Protein AF-A0A9P5QCI8-F1 (afdb_monomer)

Sequence (151 aa):
DAAFRTTVLEPIGRYYTFFPEIGEAIRRRNKTLLDYDNARAKVRKLVERPSEDSTRLPRAEHDANICRDMYENMNAQLATELPKIIEARVSYLDPSFEAIVKSQLSYAQDALNTFEGLRQHFPSEPQEHEIGRETEGILQQMRDLTICGLA

Mean predicted aligned error: 9.86 Å

Nearest PDB structures (foldseek):
  4bne-assembly1_B  TM=6.368E-01  e=2.134E-02  Gallus gallus
  3i2w-assembly1_B  TM=6.341E-01  e=1.443E-01  Drosophila melanogaster
  3g67-assembly1_B  TM=6.265E-01  e=2.935E+00  Thermotoga maritima
  3zx6-assembly1_A  TM=5.302E-01  e=5.883E+00  Archaeoglobus fulgidus DSM 4304
  3ja6-assembly1_I  TM=5.000E-01  e=7.859E+00  Escherichia coli

Structure (mmCIF, N/CA/C/O backbone):
data_AF-A0A9P5QCI8-F1
#
_entry.id   AF-A0A9P5QCI8-F1
#
loop_
_atom_site.group_PDB
_atom_site.id
_atom_site.type_symbol
_atom_site.label_atom_id
_atom_site.label_alt_id
_atom_site.label_comp_id
_atom_site.label_asym_id
_atom_site.label_entity_id
_atom_site.label_seq_id
_atom_site.pdbx_PDB_ins_code
_atom_site.Cartn_x
_atom_site.Cartn_y
_atom_site.Cartn_z
_atom_site.occupancy
_atom_site.B_iso_or_equiv
_atom_site.auth_seq_id
_atom_site.auth_comp_id
_atom_site.auth_asym_id
_atom_site.auth_atom_id
_atom_site.pdbx_PDB_model_num
ATOM 1 N N . ASP A 1 1 ? 15.114 12.364 -19.171 1.00 80.25 1 ASP A N 1
ATOM 2 C CA . ASP A 1 1 ? 14.153 11.792 -20.125 1.00 80.25 1 ASP A CA 1
ATOM 3 C C . ASP A 1 1 ? 12.726 12.015 -19.617 1.00 80.25 1 ASP A C 1
ATOM 5 O O . ASP A 1 1 ? 12.417 11.646 -18.487 1.00 80.25 1 ASP A O 1
ATOM 9 N N . ALA A 1 2 ? 11.889 12.693 -20.406 1.00 90.69 2 ALA A N 1
ATOM 10 C CA . ALA A 1 2 ? 10.500 12.988 -20.054 1.00 90.69 2 ALA A CA 1
ATOM 11 C C . ALA A 1 2 ? 9.591 11.749 -20.147 1.00 90.69 2 ALA A C 1
ATOM 13 O O . ALA A 1 2 ? 8.641 11.640 -19.367 1.00 90.69 2 ALA A O 1
ATOM 14 N N . ALA A 1 3 ? 9.901 10.808 -21.047 1.00 90.38 3 ALA A N 1
ATOM 15 C CA . ALA A 1 3 ? 9.135 9.579 -21.214 1.00 90.38 3 ALA A CA 1
ATOM 16 C C . ALA A 1 3 ? 9.282 8.690 -19.976 1.00 90.38 3 ALA A C 1
ATOM 18 O O . ALA A 1 3 ? 8.275 8.318 -19.375 1.00 90.38 3 ALA A O 1
ATOM 19 N N . PHE A 1 4 ? 10.515 8.458 -19.514 1.00 92.62 4 PHE A N 1
ATOM 20 C CA . PHE A 1 4 ? 10.778 7.722 -18.275 1.00 92.62 4 PHE A CA 1
ATOM 21 C C . PHE A 1 4 ? 10.096 8.350 -17.049 1.00 92.62 4 PHE A C 1
ATOM 23 O O . PHE A 1 4 ? 9.474 7.654 -16.249 1.00 92.62 4 PHE A O 1
ATOM 30 N N . ARG A 1 5 ? 10.140 9.683 -16.902 1.00 95.69 5 ARG A N 1
ATOM 31 C CA . ARG A 1 5 ? 9.465 10.354 -15.778 1.00 95.69 5 ARG A CA 1
ATOM 32 C C . ARG A 1 5 ? 7.955 10.092 -15.781 1.00 95.69 5 ARG A C 1
ATOM 34 O O . ARG A 1 5 ? 7.411 9.696 -14.756 1.00 95.69 5 ARG A O 1
ATOM 41 N N . THR A 1 6 ? 7.312 10.276 -16.929 1.00 96.00 6 THR A N 1
ATOM 42 C CA . THR A 1 6 ? 5.850 10.182 -17.074 1.00 96.00 6 THR A CA 1
ATOM 43 C C . THR A 1 6 ? 5.346 8.742 -16.974 1.00 96.00 6 THR A C 1
ATOM 45 O O . THR A 1 6 ? 4.283 8.489 -16.417 1.00 96.00 6 THR A O 1
ATOM 48 N N . THR A 1 7 ? 6.100 7.787 -17.520 1.00 95.50 7 THR A N 1
ATOM 49 C CA . THR A 1 7 ? 5.664 6.384 -17.638 1.00 95.50 7 THR A CA 1
ATOM 50 C C . THR A 1 7 ? 6.141 5.491 -16.498 1.00 95.50 7 THR A C 1
ATOM 52 O O . THR A 1 7 ? 5.572 4.423 -16.312 1.00 95.50 7 THR A O 1
ATOM 55 N N . VAL A 1 8 ? 7.139 5.923 -15.716 1.00 95.94 8 VAL A N 1
ATOM 56 C CA . VAL A 1 8 ? 7.727 5.121 -14.630 1.00 95.94 8 VAL A CA 1
ATOM 57 C C . VAL A 1 8 ? 7.680 5.864 -13.299 1.00 95.94 8 VAL A C 1
ATOM 59 O O . VAL A 1 8 ? 7.061 5.396 -12.345 1.00 95.94 8 VAL A O 1
ATOM 62 N N . LEU A 1 9 ? 8.310 7.039 -13.211 1.00 96.12 9 LEU A N 1
ATOM 63 C CA . LEU A 1 9 ? 8.473 7.724 -11.922 1.00 96.12 9 LEU A CA 1
ATOM 64 C C . LEU A 1 9 ? 7.148 8.253 -11.365 1.00 96.12 9 LEU A C 1
ATOM 66 O O . LEU A 1 9 ? 6.866 8.081 -10.182 1.00 96.12 9 LEU A O 1
ATOM 70 N N . GLU A 1 10 ? 6.329 8.887 -12.201 1.00 96.69 10 GLU A N 1
ATOM 71 C CA . GLU A 1 10 ? 5.054 9.471 -11.778 1.00 96.69 10 GLU A CA 1
ATOM 72 C C . GLU A 1 10 ? 4.015 8.414 -11.350 1.00 96.69 10 GLU A C 1
ATOM 74 O O . GLU A 1 10 ? 3.423 8.590 -10.281 1.00 96.69 10 GLU A O 1
ATOM 79 N N . PRO A 1 11 ? 3.788 7.305 -12.089 1.00 96.62 11 PRO A N 1
ATOM 80 C CA . PRO A 1 11 ? 2.878 6.246 -11.653 1.00 96.62 11 PRO A CA 1
ATOM 81 C C . PRO A 1 11 ? 3.322 5.588 -10.344 1.00 96.62 11 PRO A C 1
ATOM 83 O O . PRO A 1 11 ? 2.514 5.468 -9.422 1.00 96.62 11 PRO A O 1
ATOM 86 N N . ILE A 1 12 ? 4.605 5.224 -10.223 1.00 96.31 12 ILE A N 1
ATOM 87 C CA . ILE A 1 12 ? 5.148 4.620 -8.997 1.00 96.31 12 ILE A CA 1
ATOM 88 C C . ILE A 1 12 ? 5.044 5.605 -7.829 1.00 96.31 12 ILE A C 1
ATOM 90 O O . ILE A 1 12 ? 4.614 5.226 -6.740 1.00 96.31 12 ILE A O 1
ATOM 94 N N . GLY A 1 13 ? 5.373 6.879 -8.060 1.00 96.38 13 GLY A N 1
ATOM 95 C CA . GLY A 1 13 ? 5.233 7.935 -7.062 1.00 96.38 13 GLY A CA 1
ATOM 96 C C . GLY A 1 13 ? 3.792 8.078 -6.579 1.00 96.38 13 GLY A C 1
ATOM 97 O O . GLY A 1 13 ? 3.551 8.100 -5.375 1.00 96.38 13 GLY A O 1
ATOM 98 N N . ARG A 1 14 ? 2.820 8.093 -7.499 1.00 96.06 14 ARG A N 1
ATOM 99 C CA . ARG A 1 14 ? 1.390 8.159 -7.165 1.00 96.06 14 ARG A CA 1
ATOM 100 C C . ARG A 1 14 ? 0.946 6.949 -6.347 1.00 96.06 14 ARG A C 1
ATOM 102 O O . ARG A 1 14 ? 0.294 7.136 -5.326 1.00 96.06 14 ARG A O 1
ATOM 109 N N . TYR A 1 15 ? 1.353 5.738 -6.721 1.00 96.62 15 TYR A N 1
ATOM 110 C CA . TYR A 1 15 ? 1.072 4.541 -5.925 1.00 96.62 15 TYR A CA 1
ATOM 111 C C . TYR A 1 15 ? 1.681 4.632 -4.517 1.00 96.62 15 TYR A C 1
ATOM 113 O O . TYR A 1 15 ? 1.034 4.312 -3.521 1.00 96.62 15 TYR A O 1
ATOM 121 N N . TYR A 1 16 ? 2.908 5.143 -4.412 1.00 95.62 16 TYR A N 1
ATOM 122 C CA . TYR A 1 16 ? 3.587 5.305 -3.132 1.00 95.62 16 TYR A CA 1
ATOM 123 C C . TYR A 1 16 ? 2.866 6.278 -2.183 1.00 95.62 16 TYR A C 1
ATOM 125 O O . TYR A 1 16 ? 2.888 6.080 -0.968 1.00 95.62 16 TYR A O 1
ATOM 133 N N . THR A 1 17 ? 2.169 7.296 -2.707 1.00 95.69 17 THR A N 1
ATOM 134 C CA . THR A 1 17 ? 1.460 8.274 -1.859 1.00 95.69 17 THR A CA 1
ATOM 135 C C . THR A 1 17 ? 0.339 7.689 -0.996 1.00 95.69 17 THR A C 1
ATOM 137 O O . THR A 1 17 ? -0.007 8.303 0.010 1.00 95.69 17 THR A O 1
ATOM 140 N N . PHE A 1 18 ? -0.181 6.496 -1.308 1.00 95.19 18 PHE A N 1
ATOM 141 C CA . PHE A 1 18 ? -1.210 5.849 -0.485 1.00 95.19 18 PHE A CA 1
ATOM 142 C C . PHE A 1 18 ? -0.659 5.316 0.849 1.00 95.19 18 PHE A C 1
ATOM 144 O O . PHE A 1 18 ? -1.359 5.298 1.862 1.00 95.19 18 PHE A O 1
ATOM 151 N N . PHE A 1 19 ? 0.605 4.887 0.887 1.00 95.75 19 PHE A N 1
ATOM 152 C CA . PHE A 1 19 ? 1.159 4.157 2.033 1.00 95.75 19 PHE A CA 1
ATOM 153 C C . PHE A 1 19 ? 1.288 4.977 3.325 1.00 95.75 19 PHE A C 1
ATOM 155 O O . PHE A 1 19 ? 0.984 4.427 4.387 1.00 95.75 19 PHE A O 1
ATOM 162 N N . PRO A 1 20 ? 1.686 6.265 3.298 1.00 97.31 20 PRO A N 1
ATOM 163 C CA . PRO A 1 20 ? 1.682 7.097 4.499 1.00 97.31 20 PRO A CA 1
ATOM 164 C C . PRO A 1 20 ? 0.301 7.182 5.161 1.00 97.31 20 PRO A C 1
ATOM 166 O O . PRO A 1 20 ? 0.190 6.998 6.374 1.00 97.31 20 PRO A O 1
ATOM 169 N N . GLU A 1 21 ? -0.758 7.392 4.374 1.00 94.81 21 GLU A N 1
ATOM 170 C CA . GLU A 1 21 ? -2.128 7.504 4.887 1.00 94.81 21 GLU A CA 1
ATOM 171 C C . GLU A 1 21 ? -2.646 6.170 5.440 1.00 94.81 21 GLU A C 1
ATOM 173 O O . GLU A 1 21 ? -3.239 6.132 6.521 1.00 94.81 21 GLU A O 1
ATOM 178 N N . ILE A 1 22 ? -2.340 5.058 4.765 1.00 96.81 22 ILE A N 1
ATOM 179 C CA . ILE A 1 22 ? -2.599 3.707 5.280 1.00 96.81 22 ILE A CA 1
ATOM 180 C C . ILE A 1 22 ? -1.892 3.498 6.622 1.00 96.81 22 ILE A C 1
ATOM 182 O O . ILE A 1 22 ? -2.491 2.994 7.573 1.00 96.81 22 ILE A O 1
ATOM 186 N N . GLY A 1 23 ? -0.626 3.910 6.726 1.00 97.69 23 GLY A N 1
ATOM 187 C CA . GLY A 1 23 ? 0.148 3.821 7.961 1.00 97.69 23 GLY A CA 1
ATOM 188 C C . GLY A 1 23 ? -0.488 4.606 9.113 1.00 97.69 23 GLY A C 1
ATOM 189 O O . GLY A 1 23 ? -0.559 4.107 10.238 1.00 97.69 23 GLY A O 1
ATOM 190 N N . GLU A 1 24 ? -0.999 5.809 8.841 1.00 97.94 24 GLU A N 1
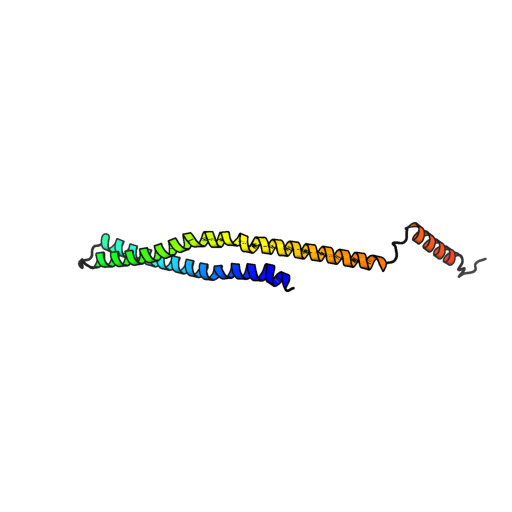ATOM 191 C CA . GLU A 1 24 ? -1.780 6.599 9.803 1.00 97.94 24 GLU A CA 1
ATOM 192 C C . GLU A 1 24 ? -3.090 5.906 10.199 1.00 97.94 24 GLU A C 1
ATOM 194 O O . GLU A 1 24 ? -3.448 5.863 11.378 1.00 97.94 24 GLU A O 1
ATOM 199 N N . ALA A 1 25 ? -3.824 5.347 9.235 1.00 97.56 25 ALA A N 1
ATOM 200 C CA . ALA A 1 25 ? -5.076 4.639 9.489 1.00 97.56 25 ALA A CA 1
ATOM 201 C C . ALA A 1 25 ? -4.860 3.388 10.359 1.00 97.56 25 ALA A C 1
ATOM 203 O O . ALA A 1 25 ? -5.585 3.184 11.334 1.00 97.56 25 ALA A O 1
ATOM 204 N N . ILE A 1 26 ? -3.810 2.604 10.094 1.00 98.38 26 ILE A N 1
ATOM 205 C CA . ILE A 1 26 ? -3.423 1.449 10.919 1.00 98.38 26 ILE A CA 1
ATOM 206 C C . ILE A 1 26 ? -3.065 1.892 12.342 1.00 98.38 26 ILE A C 1
ATOM 208 O O . ILE A 1 26 ? -3.522 1.284 13.313 1.00 98.38 26 ILE A O 1
ATOM 212 N N . ARG A 1 27 ? -2.296 2.979 12.500 1.00 98.50 27 ARG A N 1
ATOM 213 C CA . ARG A 1 27 ? -1.975 3.526 13.830 1.00 98.50 27 ARG A CA 1
ATOM 214 C C . ARG A 1 27 ? -3.224 3.961 14.591 1.00 98.50 27 ARG A C 1
ATOM 216 O O . ARG A 1 27 ? -3.358 3.633 15.770 1.00 98.50 27 ARG A O 1
ATOM 223 N N . ARG A 1 28 ? -4.166 4.632 13.925 1.00 98.31 28 ARG A N 1
ATOM 224 C CA . ARG A 1 28 ? -5.458 5.017 14.518 1.00 98.31 28 ARG A CA 1
ATOM 225 C C . ARG A 1 28 ? -6.301 3.797 14.912 1.00 98.31 28 ARG A C 1
ATOM 227 O O . ARG A 1 28 ? -6.845 3.768 16.018 1.00 98.31 28 ARG A O 1
ATOM 234 N N . ARG A 1 29 ? -6.355 2.756 14.074 1.00 98.62 29 ARG A N 1
ATOM 235 C CA . ARG A 1 29 ? -7.017 1.472 14.380 1.00 98.62 29 ARG A CA 1
ATOM 236 C C . ARG A 1 29 ? -6.412 0.780 15.601 1.00 98.62 29 ARG A C 1
ATOM 238 O O . ARG A 1 29 ? -7.143 0.292 16.453 1.00 98.62 29 ARG A O 1
ATOM 245 N N . ASN A 1 30 ? -5.090 0.784 15.736 1.00 98.56 30 ASN A N 1
ATOM 246 C CA . ASN A 1 30 ? -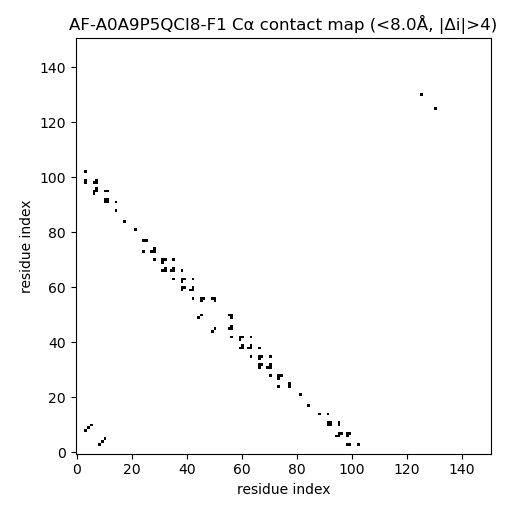4.431 0.192 16.903 1.00 98.56 30 ASN A CA 1
ATOM 247 C C . ASN A 1 30 ? -4.678 0.993 18.188 1.00 98.56 30 ASN A C 1
ATOM 249 O O . ASN A 1 30 ? -4.876 0.399 19.244 1.00 98.56 30 ASN A O 1
ATOM 253 N N . LYS A 1 31 ? -4.724 2.328 18.103 1.00 98.50 31 LYS A N 1
ATOM 254 C CA . LYS A 1 31 ? -5.087 3.173 19.247 1.00 98.50 31 LYS A CA 1
ATOM 255 C C . LYS A 1 31 ? -6.513 2.887 19.730 1.00 98.50 31 LYS A C 1
ATOM 257 O O . LYS A 1 31 ? -6.715 2.644 20.911 1.00 98.50 31 LYS A O 1
ATOM 262 N N . THR A 1 32 ? -7.481 2.861 18.814 1.00 98.19 32 THR A N 1
ATOM 263 C CA . THR A 1 32 ? -8.888 2.580 19.160 1.00 98.19 32 THR A CA 1
ATOM 264 C C . THR A 1 32 ? -9.096 1.164 19.697 1.00 98.19 32 THR A C 1
ATOM 266 O O . THR A 1 32 ? -9.896 0.983 20.610 1.00 98.19 32 THR A O 1
ATOM 269 N N . LEU A 1 33 ? -8.336 0.175 19.209 1.00 98.62 33 LEU A N 1
ATOM 270 C CA . LEU A 1 33 ? -8.318 -1.169 19.795 1.00 98.62 33 LEU A CA 1
ATOM 271 C C . LEU A 1 33 ? -7.868 -1.142 21.262 1.00 98.62 33 LEU A C 1
ATOM 273 O O . LEU A 1 33 ? -8.531 -1.723 22.116 1.00 98.62 33 LEU A O 1
ATOM 277 N N . LEU A 1 34 ? -6.780 -0.428 21.565 1.00 98.62 34 LEU A N 1
ATOM 278 C CA . LEU A 1 34 ? -6.284 -0.294 22.935 1.00 98.62 34 LEU A CA 1
ATOM 279 C C . LEU A 1 34 ? -7.308 0.400 23.848 1.00 98.62 34 LEU A C 1
ATOM 281 O O . LEU A 1 34 ? -7.537 -0.044 24.974 1.00 98.62 34 LEU A O 1
ATOM 285 N N . ASP A 1 35 ? -7.947 1.466 23.362 1.00 98.38 35 ASP A N 1
ATOM 286 C CA . ASP A 1 35 ? -9.001 2.175 24.096 1.00 98.38 35 ASP A CA 1
ATOM 287 C C . ASP A 1 35 ? -10.195 1.246 24.387 1.00 98.38 35 ASP A C 1
ATOM 289 O O . ASP A 1 35 ? -10.695 1.199 25.515 1.00 98.38 35 ASP A O 1
ATOM 293 N N . TYR A 1 36 ? -10.599 0.437 23.403 1.00 98.69 36 TYR A N 1
ATOM 294 C CA . TYR A 1 36 ? -11.652 -0.564 23.561 1.00 98.69 36 TYR A CA 1
ATOM 295 C C . TYR A 1 36 ? -11.287 -1.659 24.574 1.00 98.69 36 TYR A C 1
ATOM 297 O O . TYR A 1 36 ? -12.095 -1.980 25.453 1.00 98.69 36 TYR A O 1
ATOM 305 N N . ASP A 1 37 ? -10.068 -2.196 24.520 1.00 98.56 37 ASP A N 1
ATOM 306 C CA . ASP A 1 37 ? -9.595 -3.207 25.470 1.00 98.56 37 ASP A CA 1
ATOM 307 C C . ASP A 1 37 ? -9.570 -2.674 26.909 1.00 98.56 37 ASP A C 1
ATOM 309 O O . ASP A 1 37 ? -10.004 -3.363 27.844 1.00 98.56 37 ASP A O 1
ATOM 313 N N . ASN A 1 38 ? -9.146 -1.419 27.090 1.00 98.50 38 ASN A N 1
ATOM 314 C CA . ASN A 1 38 ? -9.172 -0.726 28.377 1.00 98.50 38 ASN A CA 1
ATOM 315 C C . ASN A 1 38 ? -10.606 -0.548 28.901 1.00 98.50 38 ASN A C 1
ATOM 317 O O . ASN A 1 38 ? -10.878 -0.832 30.074 1.00 98.50 38 ASN A O 1
ATOM 321 N N . ALA A 1 39 ? -11.542 -0.134 28.041 1.00 98.38 39 ALA A N 1
ATOM 322 C CA . ALA A 1 39 ? -12.949 0.010 28.407 1.00 98.38 39 ALA A CA 1
ATOM 323 C C . ALA A 1 39 ? -13.579 -1.344 28.787 1.00 98.38 39 ALA A C 1
ATOM 325 O O . ALA A 1 39 ? -14.218 -1.460 29.837 1.00 98.38 39 ALA A O 1
ATOM 326 N N . ARG A 1 40 ? -13.303 -2.415 28.028 1.00 98.31 40 ARG A N 1
ATOM 327 C CA . ARG A 1 40 ? -13.716 -3.787 28.386 1.00 98.31 40 ARG A CA 1
ATOM 328 C C . ARG A 1 40 ? -13.124 -4.253 29.707 1.00 98.31 40 ARG A C 1
ATOM 330 O O . ARG A 1 40 ? -13.796 -4.940 30.474 1.00 98.31 40 ARG A O 1
ATOM 337 N N . ALA A 1 41 ? -11.860 -3.938 29.983 1.00 98.31 41 ALA A N 1
ATOM 338 C CA . ALA A 1 41 ? -11.231 -4.274 31.257 1.00 98.31 41 ALA A CA 1
ATOM 339 C C . ALA A 1 41 ? -11.911 -3.551 32.433 1.00 98.31 41 ALA A C 1
ATOM 341 O O . ALA A 1 41 ? -12.110 -4.156 33.486 1.00 98.31 41 ALA A O 1
ATOM 342 N N . LYS A 1 42 ? -12.324 -2.290 32.250 1.00 97.88 42 LYS A N 1
ATOM 343 C CA . LYS A 1 42 ? -13.096 -1.527 33.245 1.00 97.88 42 LYS A CA 1
ATOM 344 C C . LYS A 1 42 ? -14.468 -2.156 33.510 1.00 97.88 42 LYS A C 1
ATOM 346 O O . LYS A 1 42 ? -14.827 -2.304 34.676 1.00 97.88 42 LYS A O 1
ATOM 351 N N . VAL A 1 43 ? -15.190 -2.569 32.464 1.00 98.38 43 VAL A N 1
ATOM 352 C CA . VAL A 1 43 ? -16.469 -3.293 32.600 1.00 98.38 43 VAL A CA 1
ATOM 353 C C . VAL A 1 43 ? -16.273 -4.598 33.370 1.00 98.38 43 VAL A C 1
ATOM 355 O O . VAL A 1 43 ? -16.933 -4.800 34.383 1.00 98.38 43 VAL A O 1
ATOM 358 N N . ARG A 1 44 ? -15.305 -5.439 32.973 1.00 98.12 44 ARG A N 1
ATOM 359 C CA . ARG A 1 44 ? -15.001 -6.707 33.667 1.00 98.12 44 ARG A CA 1
ATOM 360 C C . ARG A 1 44 ? -14.747 -6.510 35.162 1.00 98.12 44 ARG A C 1
ATOM 362 O O . ARG A 1 44 ? -15.359 -7.193 35.974 1.00 98.12 44 ARG A O 1
ATOM 369 N N . LYS A 1 45 ? -13.936 -5.513 35.530 1.00 98.12 45 LYS A N 1
ATOM 370 C CA . LYS A 1 45 ? -13.670 -5.178 36.940 1.00 98.12 45 LYS A CA 1
ATOM 371 C C . LYS A 1 45 ? -14.931 -4.781 37.715 1.00 98.12 45 LYS A C 1
ATOM 373 O O . LYS A 1 45 ? -15.033 -5.114 38.890 1.00 98.12 45 LYS A O 1
ATOM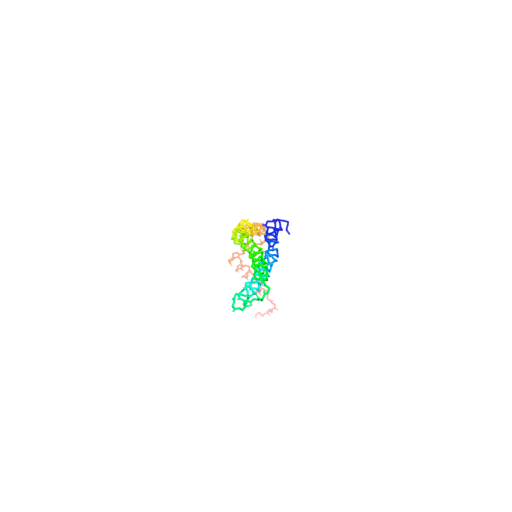 378 N N . L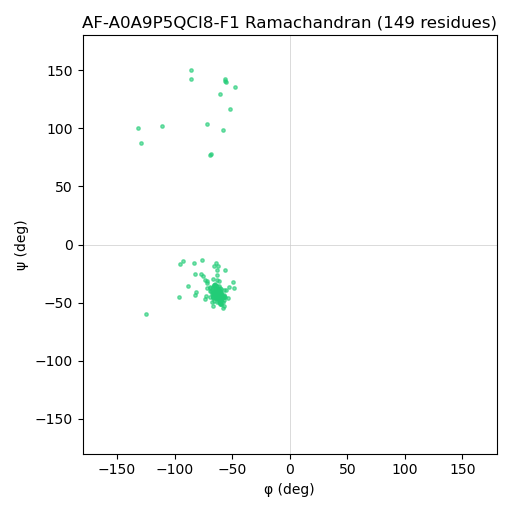EU A 1 46 ? -15.863 -4.056 37.090 1.00 97.62 46 LEU A N 1
ATOM 379 C CA . LEU A 1 46 ? -17.128 -3.653 37.721 1.00 97.62 46 LEU A CA 1
ATOM 380 C C . LEU A 1 46 ? -18.132 -4.808 37.823 1.00 97.62 46 LEU A C 1
ATOM 382 O O . LEU A 1 46 ? -18.950 -4.798 38.735 1.00 97.62 46 LEU A O 1
ATOM 386 N N . VAL A 1 47 ? -18.061 -5.794 36.928 1.00 96.69 47 VAL A N 1
ATOM 387 C CA . VAL A 1 47 ? -18.859 -7.027 37.015 1.00 96.69 47 VAL A CA 1
ATOM 388 C C . VAL A 1 47 ? -18.331 -7.939 38.126 1.00 96.69 47 VAL A C 1
ATOM 390 O O . VAL A 1 47 ? -19.108 -8.413 38.948 1.00 96.69 47 VAL A O 1
ATOM 393 N N . GLU A 1 48 ? -17.014 -8.157 38.184 1.00 97.38 48 GLU A N 1
ATOM 394 C CA . GLU A 1 48 ? -16.368 -8.994 39.209 1.00 97.38 48 GLU A CA 1
ATOM 395 C C . GLU A 1 48 ? -16.471 -8.383 40.611 1.00 97.38 48 GLU A C 1
ATOM 397 O O . GLU A 1 48 ? -16.638 -9.098 41.598 1.00 97.38 48 GLU A O 1
ATOM 402 N N . ARG A 1 49 ? -16.376 -7.052 40.704 1.00 97.00 49 ARG A N 1
ATOM 403 C CA . ARG A 1 49 ? -16.530 -6.305 41.952 1.00 97.00 49 ARG A CA 1
ATOM 404 C C . ARG A 1 49 ? -17.543 -5.169 41.770 1.00 97.00 49 ARG A C 1
ATOM 406 O O . ARG A 1 49 ? -17.131 -4.038 41.475 1.00 97.00 49 ARG A O 1
ATOM 413 N N . PRO A 1 50 ? -18.844 -5.457 41.967 1.00 93.62 50 PRO A N 1
ATOM 414 C CA . PRO A 1 50 ? -19.911 -4.475 41.833 1.00 93.62 50 PRO A CA 1
ATOM 415 C C . PRO A 1 50 ? -19.686 -3.246 42.711 1.00 93.62 50 PRO A C 1
ATOM 417 O O . PRO A 1 50 ? -19.218 -3.333 43.845 1.00 93.62 50 PRO A O 1
ATOM 420 N N . SER A 1 51 ? -20.004 -2.082 42.155 1.00 94.56 51 SER A N 1
ATOM 421 C CA . SER A 1 51 ? -19.972 -0.813 42.877 1.00 94.56 51 SER A CA 1
ATOM 422 C C . SER A 1 51 ? -21.290 -0.589 43.617 1.00 94.56 51 SER A C 1
ATOM 424 O O . SER A 1 51 ? -22.338 -0.982 43.116 1.00 94.56 51 SER A O 1
ATOM 426 N N . GLU A 1 52 ? -21.253 0.124 44.746 1.00 95.44 52 GLU A N 1
ATOM 427 C CA . GLU A 1 52 ? -22.473 0.574 45.438 1.00 95.44 52 GLU A CA 1
ATOM 428 C C . GLU A 1 52 ? -23.297 1.546 44.575 1.00 95.44 52 GLU A C 1
ATOM 430 O O . GLU A 1 52 ? -24.522 1.490 44.557 1.00 95.44 52 GLU A O 1
ATOM 435 N N . ASP A 1 53 ? -22.624 2.400 43.795 1.00 95.50 53 ASP A N 1
ATOM 436 C CA . ASP A 1 53 ? -23.268 3.197 42.744 1.00 95.50 53 ASP A CA 1
ATOM 437 C C . ASP A 1 53 ? -23.683 2.316 41.550 1.00 95.50 53 ASP A C 1
ATOM 439 O O . ASP A 1 53 ? -22.851 1.947 40.707 1.00 95.50 53 ASP A O 1
ATOM 443 N N . SER A 1 54 ? -24.986 2.028 41.468 1.00 93.94 54 SER A N 1
ATOM 444 C CA . SER A 1 54 ? -25.617 1.210 40.425 1.00 93.94 54 SER A CA 1
ATOM 445 C C . SER A 1 54 ? -25.521 1.810 39.019 1.00 93.94 54 SER A C 1
ATOM 447 O O . SER A 1 54 ? -25.695 1.091 38.036 1.00 93.94 54 SER A O 1
ATOM 449 N N . THR A 1 55 ? -25.193 3.100 38.884 1.00 96.69 55 THR A N 1
ATOM 450 C CA . THR A 1 55 ? -25.057 3.764 37.578 1.00 96.69 55 THR A CA 1
ATOM 451 C C . THR A 1 55 ? -23.686 3.552 36.934 1.00 96.69 55 THR A C 1
ATOM 453 O O . THR A 1 55 ? -23.529 3.757 35.728 1.00 96.69 55 THR A O 1
ATOM 456 N N . ARG A 1 56 ? -22.675 3.112 37.699 1.00 96.62 56 ARG A N 1
ATOM 457 C CA . ARG A 1 56 ? -21.292 2.990 37.201 1.00 96.62 56 ARG A CA 1
ATOM 458 C C . ARG A 1 56 ? -21.104 1.884 36.179 1.00 96.62 56 ARG A C 1
ATOM 460 O O . ARG A 1 56 ? -20.357 2.093 35.225 1.00 96.62 56 ARG A O 1
ATOM 467 N N . LEU A 1 57 ? -21.740 0.732 36.382 1.00 96.94 57 LEU A N 1
ATOM 468 C CA . LEU A 1 57 ? -21.653 -0.379 35.437 1.00 96.94 57 LEU A CA 1
ATOM 469 C C . LEU A 1 57 ? -22.329 -0.020 34.098 1.00 96.94 57 LEU A C 1
ATOM 471 O O . LEU A 1 57 ? -21.611 -0.032 33.099 1.00 96.94 57 LEU A O 1
ATOM 475 N N . PRO A 1 58 ? -23.599 0.445 34.060 1.00 97.88 58 PRO A N 1
ATOM 476 C CA . PRO A 1 58 ? -24.238 0.877 32.814 1.00 97.88 58 PRO A CA 1
ATOM 477 C C . PRO A 1 58 ? -23.450 1.953 32.055 1.00 97.88 58 PRO A C 1
ATOM 479 O O . PRO A 1 58 ? -23.339 1.903 30.833 1.00 97.88 58 PRO A O 1
ATOM 482 N N . ARG A 1 59 ? -22.851 2.920 32.768 1.00 97.81 59 ARG A N 1
ATOM 483 C CA . ARG A 1 59 ? -21.988 3.940 32.146 1.00 97.81 59 ARG A CA 1
ATOM 484 C C . ARG A 1 59 ? -20.731 3.334 31.526 1.00 97.81 59 ARG A C 1
ATOM 486 O O . ARG A 1 59 ? -20.400 3.658 30.394 1.00 97.81 59 ARG A O 1
ATOM 493 N N . ALA A 1 60 ? -20.042 2.443 32.240 1.00 98.06 60 ALA A N 1
ATOM 494 C CA . ALA A 1 60 ? -18.849 1.786 31.711 1.00 98.06 60 ALA A CA 1
ATOM 495 C C . ALA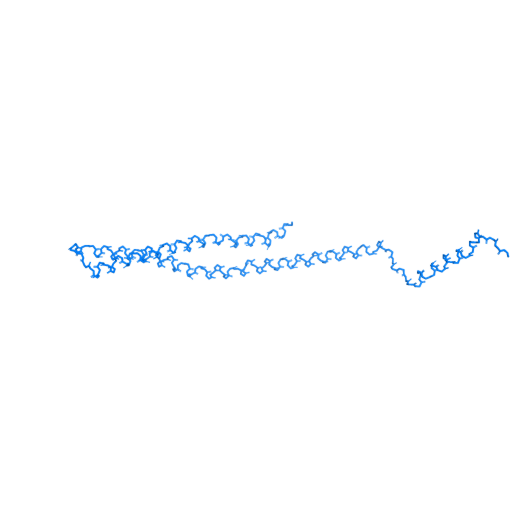 A 1 60 ? -19.162 0.879 30.508 1.00 98.06 60 ALA A C 1
ATOM 497 O O . ALA A 1 60 ? -18.352 0.796 29.588 1.00 98.06 60 ALA A O 1
ATOM 498 N N . GLU A 1 61 ? -20.322 0.219 30.499 1.00 98.25 61 GLU A N 1
ATOM 499 C CA . GLU A 1 61 ? -20.802 -0.570 29.358 1.00 98.25 61 GLU A CA 1
ATOM 500 C C . GLU A 1 61 ? -21.110 0.316 28.149 1.00 98.25 61 GLU A C 1
ATOM 502 O O . GLU A 1 61 ? -20.727 -0.019 27.02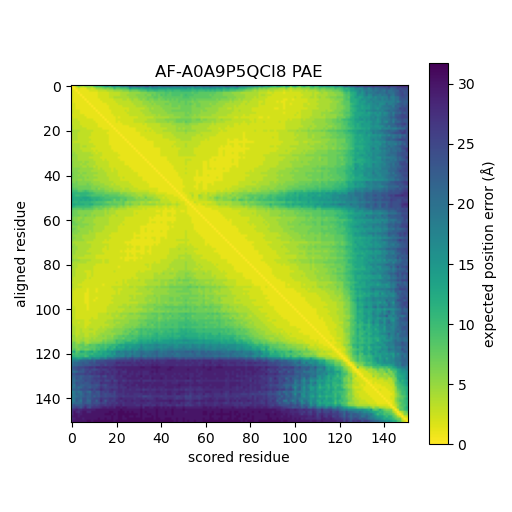8 1.00 98.25 61 GLU A O 1
ATOM 507 N N . HIS A 1 62 ? -21.745 1.470 28.371 1.00 98.31 62 HIS A N 1
ATOM 508 C CA . HIS A 1 62 ? -21.980 2.455 27.320 1.00 98.31 62 HIS A CA 1
ATOM 509 C C . HIS A 1 62 ? -20.663 2.972 26.719 1.00 98.31 62 HIS A C 1
ATOM 511 O O . HIS A 1 62 ? -20.497 2.918 25.500 1.00 98.31 62 HIS A O 1
ATOM 517 N N . ASP A 1 63 ? -19.700 3.371 27.558 1.00 97.81 63 ASP A N 1
ATOM 518 C CA . ASP A 1 63 ? -18.363 3.796 27.118 1.00 97.81 63 ASP A CA 1
ATOM 519 C C . ASP A 1 63 ? -17.666 2.690 26.300 1.00 97.81 63 ASP A C 1
ATOM 521 O O . ASP A 1 63 ? -17.090 2.949 25.243 1.00 97.81 63 ASP A O 1
ATOM 525 N N . ALA A 1 64 ? -17.740 1.435 26.760 1.00 98.38 64 ALA A N 1
ATOM 526 C CA . ALA A 1 64 ? -17.132 0.300 26.071 1.00 98.38 64 ALA A CA 1
ATOM 527 C C . ALA A 1 64 ? -17.775 0.018 24.707 1.00 98.38 64 ALA A C 1
ATOM 529 O O . ALA A 1 64 ? -17.058 -0.342 23.773 1.00 98.38 64 ALA A O 1
ATOM 530 N N . ASN A 1 65 ? -19.091 0.205 24.574 1.00 98.50 65 ASN A N 1
ATOM 531 C CA . ASN A 1 65 ? -19.781 0.088 23.291 1.00 98.50 65 ASN A CA 1
ATOM 532 C C . ASN A 1 65 ? -19.355 1.196 22.320 1.00 98.50 65 ASN A C 1
ATOM 534 O O . ASN A 1 65 ? -19.069 0.896 21.167 1.00 98.50 65 ASN A O 1
ATOM 538 N N . ILE A 1 66 ? -19.204 2.443 22.782 1.00 98.38 66 ILE A N 1
ATOM 539 C CA . ILE A 1 66 ? -18.685 3.532 21.936 1.00 98.38 66 ILE A CA 1
ATOM 540 C C . ILE A 1 66 ? -17.277 3.193 21.428 1.00 98.38 66 ILE A C 1
ATOM 542 O O . ILE A 1 66 ? -17.008 3.289 20.230 1.00 98.38 66 ILE A O 1
ATOM 546 N N . CYS A 1 67 ? -16.376 2.755 22.315 1.00 98.38 67 CYS A N 1
ATOM 547 C CA . CYS A 1 67 ? -15.021 2.373 21.913 1.00 98.38 67 CYS A CA 1
ATOM 548 C C . CYS A 1 67 ? -15.012 1.180 20.945 1.00 98.38 67 CYS A C 1
ATOM 550 O O . CYS A 1 67 ? -14.216 1.175 20.003 1.00 98.38 67 CYS A O 1
ATOM 552 N N . ARG A 1 68 ? -15.902 0.195 21.146 1.00 98.44 68 ARG A N 1
ATOM 553 C CA . ARG A 1 68 ? -16.085 -0.931 20.219 1.00 98.44 68 ARG A CA 1
ATOM 554 C C . ARG A 1 68 ? -16.452 -0.423 18.834 1.00 98.44 68 ARG A C 1
ATOM 556 O O . ARG A 1 68 ? -15.760 -0.754 17.880 1.00 98.44 68 ARG A O 1
ATOM 563 N N . ASP A 1 69 ? -17.498 0.390 18.736 1.00 98.50 69 ASP A N 1
ATOM 564 C CA . ASP A 1 69 ? -18.039 0.838 17.456 1.00 98.50 69 ASP A CA 1
ATOM 565 C C . ASP A 1 69 ? -17.005 1.696 16.696 1.00 98.50 69 ASP A C 1
ATOM 567 O O . ASP A 1 69 ? -16.859 1.581 15.478 1.00 98.50 69 ASP A O 1
ATOM 571 N N . MET A 1 70 ? -16.207 2.507 17.405 1.00 98.00 70 MET A N 1
ATOM 572 C CA . MET A 1 70 ? -15.080 3.242 16.812 1.00 98.00 70 MET A CA 1
ATOM 573 C C . MET A 1 70 ? -14.003 2.311 16.238 1.00 98.00 70 MET A C 1
ATOM 575 O O . MET A 1 70 ? -13.525 2.529 15.121 1.00 98.00 70 MET A O 1
ATOM 579 N N . TYR A 1 71 ? -13.611 1.284 16.995 1.00 98.62 71 TYR A N 1
ATOM 580 C CA . TYR A 1 71 ? -12.633 0.297 16.545 1.00 98.62 71 TYR A CA 1
ATOM 581 C C . TYR A 1 71 ? -13.165 -0.530 15.367 1.00 98.62 71 TYR A C 1
ATOM 583 O O . TYR A 1 71 ? -12.470 -0.672 14.362 1.00 98.62 71 TYR A O 1
ATOM 591 N N . GLU A 1 72 ? -14.388 -1.054 15.467 1.00 98.44 72 GLU A N 1
ATOM 592 C CA . GLU A 1 72 ? -14.998 -1.920 14.456 1.00 98.44 72 GLU A CA 1
ATOM 593 C C . GLU A 1 72 ? -15.171 -1.193 13.126 1.00 98.44 72 GLU A C 1
ATOM 595 O O . GLU A 1 72 ? -14.804 -1.752 12.092 1.00 98.44 72 GLU A O 1
ATOM 600 N N . ASN A 1 73 ? -15.611 0.069 13.144 1.00 98.19 73 ASN A N 1
ATOM 601 C CA . ASN A 1 73 ? -15.695 0.890 11.936 1.00 98.19 73 ASN A CA 1
ATOM 602 C C . ASN A 1 73 ? -14.335 1.019 11.239 1.00 98.19 73 ASN A C 1
ATOM 604 O O . ASN A 1 73 ? -14.211 0.756 10.042 1.00 98.19 73 ASN A O 1
ATOM 608 N N . MET A 1 74 ? -13.287 1.374 11.987 1.00 97.56 74 MET A N 1
ATOM 609 C CA . MET A 1 74 ? -11.963 1.581 11.399 1.00 97.56 74 MET A CA 1
ATOM 610 C C . MET A 1 74 ? -11.310 0.258 10.968 1.00 97.56 74 MET A C 1
ATOM 612 O O . MET A 1 74 ? -10.617 0.199 9.952 1.00 97.56 74 MET A O 1
ATOM 616 N N . ASN A 1 75 ? -11.568 -0.826 11.700 1.00 98.44 75 ASN A N 1
ATOM 617 C CA . ASN A 1 75 ? -11.128 -2.168 11.343 1.00 98.44 75 ASN A CA 1
ATOM 618 C C . ASN A 1 75 ? -11.814 -2.678 10.066 1.00 98.44 75 ASN A C 1
ATOM 620 O O . ASN A 1 75 ? -11.135 -3.212 9.192 1.00 98.44 75 ASN A O 1
ATOM 624 N N . ALA A 1 76 ? -13.129 -2.488 9.935 1.00 98.44 76 ALA A N 1
ATOM 625 C CA . ALA A 1 76 ? -13.894 -2.884 8.755 1.00 98.44 76 ALA A CA 1
ATOM 626 C C . ALA A 1 76 ? -13.473 -2.092 7.510 1.00 98.44 76 ALA A C 1
ATOM 628 O O . ALA A 1 76 ? -13.290 -2.676 6.438 1.00 98.44 76 ALA A O 1
ATOM 629 N N . GLN A 1 77 ? -13.243 -0.783 7.659 1.00 97.62 77 GLN A N 1
ATOM 630 C CA . GLN A 1 77 ? -12.728 0.054 6.578 1.00 97.62 77 GLN A CA 1
ATOM 631 C C . GLN A 1 77 ? -11.358 -0.443 6.101 1.00 97.62 77 GLN A C 1
ATOM 633 O O . GLN A 1 77 ? -11.179 -0.698 4.913 1.00 97.62 77 GLN A O 1
ATOM 638 N N . LEU A 1 78 ? -10.401 -0.658 7.011 1.00 98.12 78 LEU A N 1
ATOM 639 C CA . LEU A 1 78 ? -9.076 -1.169 6.644 1.00 98.12 78 LEU A CA 1
ATOM 640 C C . LEU A 1 78 ? -9.137 -2.558 6.000 1.00 98.12 78 LEU A C 1
ATOM 642 O O . LEU A 1 78 ? -8.447 -2.794 5.011 1.00 98.12 78 LEU A O 1
ATOM 646 N N . ALA A 1 79 ? -9.970 -3.460 6.523 1.00 98.00 79 ALA A N 1
ATOM 647 C CA . ALA A 1 79 ? -10.150 -4.796 5.956 1.00 98.00 79 ALA A CA 1
ATOM 648 C C . ALA A 1 79 ? -10.702 -4.756 4.522 1.00 98.00 79 ALA A C 1
ATOM 650 O O . ALA A 1 79 ? -10.368 -5.616 3.711 1.00 98.00 79 ALA A O 1
ATOM 651 N N . THR A 1 80 ? -11.512 -3.744 4.207 1.00 97.88 80 THR A N 1
ATOM 652 C CA . THR A 1 80 ? -12.098 -3.549 2.876 1.00 97.88 80 THR A CA 1
ATOM 653 C C . THR A 1 80 ? -11.130 -2.867 1.908 1.00 97.88 80 THR A C 1
ATOM 655 O O . THR A 1 80 ? -11.057 -3.249 0.741 1.00 97.88 80 THR A O 1
ATOM 658 N N . GLU A 1 81 ? -10.386 -1.859 2.366 1.00 96.56 81 GLU A N 1
ATOM 659 C CA . GLU A 1 81 ? -9.571 -1.006 1.490 1.00 96.56 81 GLU A CA 1
ATOM 660 C C . GLU A 1 81 ? -8.155 -1.547 1.248 1.00 96.56 81 GLU A C 1
ATOM 662 O O . GLU A 1 81 ? -7.642 -1.434 0.134 1.00 96.56 81 GLU A O 1
ATOM 667 N N . LEU A 1 82 ? -7.520 -2.186 2.240 1.00 97.00 82 LEU A N 1
ATOM 668 C CA . LEU A 1 82 ? -6.152 -2.704 2.088 1.00 97.00 82 LEU A CA 1
ATOM 669 C C . LEU A 1 82 ? -5.994 -3.677 0.904 1.00 97.00 82 LEU A C 1
ATOM 671 O O . LEU A 1 82 ? -5.043 -3.501 0.138 1.00 97.00 82 LEU A O 1
ATOM 675 N N . PRO A 1 83 ? -6.894 -4.661 0.689 1.00 97.75 83 PRO A N 1
ATOM 676 C CA . PRO A 1 83 ? -6.789 -5.558 -0.460 1.00 97.75 83 PRO A CA 1
ATOM 677 C C . PRO A 1 83 ? -6.856 -4.819 -1.799 1.00 97.75 83 PRO A C 1
ATOM 679 O O . PRO A 1 83 ? -6.072 -5.125 -2.693 1.00 97.75 83 PRO A O 1
ATOM 682 N N . LYS A 1 84 ? -7.725 -3.805 -1.917 1.00 96.12 84 LYS A N 1
ATOM 683 C CA . LYS A 1 84 ? -7.884 -3.007 -3.144 1.00 96.12 84 LYS A CA 1
ATOM 684 C C . LYS A 1 84 ? -6.617 -2.226 -3.474 1.00 96.12 84 LYS A C 1
ATOM 686 O O . LYS A 1 84 ? -6.200 -2.178 -4.627 1.00 96.12 84 LYS A O 1
ATOM 691 N N . ILE A 1 85 ? -5.979 -1.635 -2.462 1.00 95.75 85 ILE A N 1
ATOM 692 C CA . ILE A 1 85 ? -4.720 -0.902 -2.648 1.00 95.75 85 ILE A CA 1
ATOM 693 C C . ILE A 1 85 ? -3.611 -1.863 -3.073 1.00 95.75 85 ILE A C 1
ATOM 695 O O . ILE A 1 85 ? -2.863 -1.567 -4.000 1.00 95.75 85 ILE A O 1
ATOM 699 N N . ILE A 1 86 ? -3.533 -3.038 -2.443 1.00 96.12 86 ILE A N 1
ATOM 700 C CA . ILE A 1 86 ? -2.574 -4.072 -2.836 1.00 96.12 86 ILE A CA 1
ATOM 701 C C . ILE A 1 86 ? -2.823 -4.497 -4.285 1.00 96.12 86 ILE A C 1
ATOM 703 O O . ILE A 1 86 ? -1.871 -4.598 -5.052 1.00 96.12 86 ILE A O 1
ATOM 707 N N . GLU A 1 87 ? -4.068 -4.740 -4.686 1.00 97.31 87 GLU A N 1
ATOM 708 C CA . GLU A 1 87 ? -4.432 -5.111 -6.058 1.00 97.31 87 GLU A CA 1
ATOM 709 C C . GLU A 1 87 ? -4.068 -4.025 -7.077 1.00 97.31 87 GLU A C 1
ATOM 711 O O . GLU A 1 87 ? -3.494 -4.337 -8.122 1.00 97.31 87 GLU A O 1
ATOM 716 N N . ALA A 1 88 ? -4.265 -2.750 -6.728 1.00 95.88 88 ALA A N 1
ATOM 717 C CA . ALA A 1 88 ? -3.920 -1.619 -7.582 1.00 95.88 88 ALA A CA 1
ATOM 718 C C . ALA A 1 88 ? -2.443 -1.604 -8.009 1.00 95.88 88 ALA A C 1
ATOM 720 O O . ALA A 1 88 ? -2.136 -1.030 -9.052 1.00 95.88 88 ALA A O 1
ATOM 721 N N . ARG A 1 89 ? -1.534 -2.274 -7.274 1.00 96.62 89 ARG A N 1
ATOM 722 C CA . ARG A 1 89 ? -0.116 -2.409 -7.656 1.00 96.62 89 ARG A CA 1
ATOM 723 C C . ARG A 1 89 ? 0.062 -2.852 -9.106 1.00 96.62 89 ARG A C 1
ATOM 725 O O . ARG A 1 89 ? 0.964 -2.357 -9.762 1.00 96.62 89 ARG A O 1
ATOM 732 N N . VAL A 1 90 ? -0.795 -3.744 -9.603 1.00 97.31 90 VAL A N 1
ATOM 733 C CA . VAL A 1 90 ? -0.716 -4.287 -10.966 1.00 97.31 90 VAL A CA 1
ATOM 734 C C . VAL A 1 90 ? -0.903 -3.158 -11.979 1.00 97.31 90 VAL A C 1
ATOM 736 O O . VAL A 1 90 ? -0.051 -2.932 -12.830 1.00 97.31 90 VAL A O 1
ATOM 739 N N . SER A 1 91 ? -1.949 -2.349 -11.799 1.00 96.25 91 SER A N 1
ATOM 740 C CA . SER A 1 91 ? -2.281 -1.220 -12.676 1.00 96.25 91 SER A CA 1
ATOM 741 C C . SER A 1 91 ? -1.220 -0.115 -12.712 1.00 96.25 91 SER A C 1
ATOM 743 O O . SER A 1 91 ? -1.193 0.664 -13.661 1.00 96.25 91 SER A O 1
ATOM 745 N N . TYR A 1 92 ? -0.366 -0.014 -11.689 1.00 96.69 92 TYR A N 1
ATOM 746 C CA . TYR A 1 92 ? 0.737 0.951 -11.656 1.00 96.69 92 TYR A CA 1
ATOM 747 C C . TYR A 1 92 ? 2.061 0.344 -12.125 1.00 96.69 92 TYR A C 1
ATOM 749 O O . TYR A 1 92 ? 2.794 0.983 -12.881 1.00 96.69 92 TYR A O 1
ATOM 757 N N . LEU A 1 93 ? 2.391 -0.861 -11.661 1.00 96.50 93 LEU A N 1
ATOM 758 C CA . LEU A 1 93 ? 3.706 -1.459 -11.859 1.00 96.50 93 LEU A CA 1
ATOM 759 C C . LEU A 1 93 ? 3.838 -2.122 -13.226 1.00 96.50 93 LEU A C 1
ATOM 761 O O . LEU A 1 93 ? 4.852 -1.890 -13.874 1.00 96.50 93 LEU A O 1
ATOM 765 N N . ASP A 1 94 ? 2.837 -2.865 -13.700 1.00 97.88 94 ASP A N 1
ATOM 766 C CA . ASP A 1 94 ? 2.909 -3.566 -14.989 1.00 97.88 94 ASP A CA 1
ATOM 767 C C . ASP A 1 94 ? 3.208 -2.613 -16.161 1.00 97.88 94 ASP A C 1
ATOM 769 O O . ASP A 1 94 ? 4.213 -2.825 -16.847 1.00 97.88 94 ASP A O 1
ATOM 773 N N . PRO A 1 95 ? 2.450 -1.513 -16.370 1.00 97.06 95 PRO A N 1
ATOM 774 C CA . PRO A 1 95 ? 2.764 -0.577 -17.449 1.00 97.06 95 PRO A CA 1
ATOM 775 C C . PRO A 1 95 ? 4.088 0.167 -17.223 1.00 97.06 95 PRO A C 1
ATOM 777 O O . PRO A 1 95 ? 4.768 0.502 -18.192 1.00 97.06 95 PRO A O 1
ATOM 780 N N . SER A 1 96 ? 4.490 0.399 -15.965 1.00 97.62 96 SER A N 1
ATOM 781 C CA . SER A 1 96 ? 5.789 1.015 -15.656 1.00 97.62 96 SER A CA 1
ATOM 782 C C . SER A 1 96 ? 6.945 0.094 -16.054 1.00 97.62 96 SER A C 1
ATOM 784 O O . SER A 1 96 ? 7.903 0.538 -16.683 1.00 97.62 96 SER A O 1
ATOM 786 N N . PHE A 1 97 ? 6.855 -1.200 -15.735 1.00 97.12 97 PHE A N 1
ATOM 787 C CA . PHE A 1 97 ? 7.843 -2.199 -16.139 1.00 97.12 97 PHE A CA 1
ATOM 788 C C . PHE A 1 97 ? 7.885 -2.366 -17.656 1.00 97.12 97 PHE A C 1
ATOM 790 O O . PHE A 1 97 ? 8.970 -2.386 -18.240 1.00 97.12 97 PHE A O 1
ATOM 797 N N . GLU A 1 98 ? 6.724 -2.426 -18.307 1.00 97.25 98 GLU A N 1
ATOM 798 C CA . GLU A 1 98 ? 6.640 -2.488 -19.764 1.00 97.25 98 GLU A CA 1
ATOM 799 C C . GLU A 1 98 ? 7.314 -1.271 -20.420 1.00 97.25 98 GLU A C 1
ATOM 801 O O . GLU A 1 98 ? 8.088 -1.427 -21.368 1.00 97.25 98 GLU A O 1
ATOM 806 N N . ALA A 1 99 ? 7.082 -0.065 -19.894 1.00 96.81 99 ALA A N 1
ATOM 807 C CA . ALA A 1 99 ? 7.711 1.155 -20.390 1.00 96.81 99 ALA A CA 1
ATOM 808 C C . ALA A 1 99 ? 9.242 1.127 -20.250 1.00 96.81 99 ALA A C 1
ATOM 810 O O . ALA A 1 99 ? 9.941 1.537 -21.178 1.00 96.81 99 ALA A O 1
ATOM 811 N N . ILE A 1 100 ? 9.772 0.593 -19.142 1.00 96.44 100 ILE A N 1
ATOM 812 C CA . ILE A 1 100 ? 11.222 0.412 -18.951 1.00 96.44 100 ILE A CA 1
ATOM 813 C C . ILE A 1 100 ? 11.791 -0.515 -20.025 1.00 96.44 100 ILE A C 1
ATOM 815 O O . ILE A 1 100 ? 12.761 -0.153 -20.691 1.00 96.44 100 ILE A O 1
ATOM 819 N N . VAL A 1 101 ? 11.185 -1.690 -20.223 1.00 97.19 101 VAL A N 1
ATOM 820 C CA . VAL A 1 101 ? 11.671 -2.680 -21.197 1.00 97.19 101 VAL A CA 1
ATOM 821 C C . VAL A 1 101 ? 11.639 -2.108 -22.614 1.00 97.19 101 VAL A C 1
ATOM 823 O O . VAL A 1 101 ? 12.615 -2.230 -23.352 1.00 97.19 101 VAL A O 1
ATOM 826 N N . LYS A 1 102 ? 10.553 -1.423 -22.992 1.00 95.94 102 LYS A N 1
ATOM 827 C CA . LYS A 1 102 ? 10.440 -0.769 -24.305 1.00 95.94 102 LYS A CA 1
ATOM 828 C C . LYS A 1 102 ? 11.466 0.345 -24.490 1.00 95.94 102 LYS A C 1
ATOM 830 O O . LYS A 1 102 ? 12.050 0.454 -25.563 1.00 95.94 102 LYS A O 1
ATOM 835 N N . SER A 1 103 ? 11.709 1.146 -23.453 1.00 94.44 103 SER A N 1
ATOM 836 C CA . SER A 1 103 ? 12.726 2.201 -23.478 1.00 94.44 103 SER A CA 1
ATOM 837 C C . SER A 1 103 ? 14.127 1.620 -23.694 1.00 94.44 103 SER A C 1
ATOM 839 O O . SER A 1 103 ? 14.866 2.097 -24.554 1.00 94.44 103 SER A O 1
ATOM 841 N N . GLN A 1 104 ? 14.467 0.537 -22.990 1.00 94.81 104 GLN A N 1
ATOM 842 C CA . GLN A 1 104 ? 15.743 -0.164 -23.160 1.00 94.81 104 GLN A CA 1
ATOM 843 C C . GLN A 1 104 ? 15.886 -0.794 -24.549 1.00 94.81 104 GLN A C 1
ATOM 845 O O . GLN A 1 104 ? 16.954 -0.698 -25.152 1.00 94.81 104 GLN A O 1
ATOM 850 N N . LEU A 1 105 ? 14.819 -1.407 -25.069 1.00 96.25 105 LEU A N 1
ATOM 851 C CA . LEU A 1 105 ? 14.807 -1.968 -26.418 1.00 96.25 105 LEU A CA 1
ATOM 852 C C . LEU A 1 105 ? 15.043 -0.882 -27.473 1.00 96.25 105 LEU A C 1
ATOM 854 O O . LEU A 1 105 ? 15.914 -1.051 -28.321 1.00 96.25 105 LEU A O 1
ATOM 858 N N . SER A 1 106 ? 14.319 0.238 -27.381 1.00 95.56 106 SER A N 1
ATOM 859 C CA . SER A 1 106 ? 14.494 1.384 -28.282 1.00 95.56 106 SER A CA 1
ATOM 860 C C . SER A 1 106 ? 15.929 1.896 -28.235 1.00 95.56 106 SER A C 1
ATOM 862 O O . SER A 1 106 ? 16.563 2.040 -29.272 1.00 95.56 106 SER A O 1
ATOM 864 N N . TYR A 1 107 ? 16.480 2.084 -27.032 1.00 95.06 107 TYR A N 1
ATOM 865 C CA . TYR A 1 107 ? 17.862 2.524 -26.863 1.00 95.06 107 TYR A CA 1
ATOM 866 C C . TYR A 1 107 ? 18.866 1.570 -27.528 1.00 95.06 107 TYR A C 1
ATOM 868 O O . TYR A 1 107 ? 19.777 2.019 -28.221 1.00 95.06 107 TYR A O 1
ATOM 876 N N . ALA A 1 108 ? 18.705 0.257 -27.344 1.00 96.19 108 ALA A N 1
ATOM 877 C CA . ALA A 1 108 ? 19.593 -0.734 -27.948 1.00 96.19 108 ALA A CA 1
ATOM 878 C C . ALA A 1 108 ? 19.499 -0.739 -29.483 1.00 96.19 108 ALA A C 1
ATOM 880 O O . ALA A 1 108 ? 20.522 -0.845 -30.160 1.00 96.19 108 ALA A O 1
ATOM 881 N N . GLN A 1 109 ? 18.290 -0.590 -30.030 1.00 97.12 109 GLN A N 1
ATOM 882 C CA . GLN A 1 109 ? 18.061 -0.479 -31.472 1.00 97.12 109 GLN A CA 1
ATOM 883 C C . GLN A 1 109 ? 18.700 0.792 -32.043 1.00 97.12 109 GLN A C 1
ATOM 885 O O . GLN A 1 109 ? 19.414 0.724 -33.041 1.00 97.12 109 GLN A O 1
ATOM 890 N N . ASP A 1 110 ? 18.513 1.933 -31.382 1.00 96.19 110 ASP A N 1
ATOM 891 C CA . ASP A 1 110 ? 19.093 3.212 -31.797 1.00 96.19 110 ASP A CA 1
ATOM 892 C C . ASP A 1 110 ? 20.626 3.179 -31.742 1.00 96.19 110 ASP A C 1
ATOM 894 O O . ASP A 1 110 ? 21.301 3.658 -32.659 1.00 96.19 110 ASP A O 1
ATOM 898 N N . ALA A 1 111 ? 21.193 2.563 -30.700 1.00 95.81 111 ALA A N 1
ATOM 899 C CA . ALA A 1 111 ? 22.632 2.368 -30.572 1.00 95.81 111 ALA A CA 1
ATOM 900 C C . ALA A 1 111 ? 23.184 1.490 -31.704 1.00 95.81 111 ALA A C 1
ATOM 902 O O . ALA A 1 111 ? 24.183 1.854 -32.324 1.00 95.81 111 ALA A O 1
ATOM 903 N N . LEU A 1 112 ? 22.520 0.371 -32.014 1.00 95.50 112 LEU A N 1
ATOM 904 C CA . LEU A 1 112 ? 22.919 -0.509 -33.113 1.00 95.50 112 LEU A CA 1
ATOM 905 C C . LEU A 1 112 ? 22.885 0.223 -34.458 1.00 95.50 112 LEU A C 1
ATOM 907 O O . LEU A 1 112 ? 23.891 0.228 -35.162 1.00 95.50 112 LEU A O 1
ATOM 911 N N . ASN A 1 113 ? 21.779 0.902 -34.773 1.00 95.19 113 ASN A N 1
ATOM 912 C CA . ASN A 1 113 ? 21.633 1.679 -36.008 1.00 95.19 113 ASN A CA 1
ATOM 913 C C . ASN A 1 113 ? 22.728 2.752 -36.129 1.00 95.19 113 ASN A C 1
ATOM 915 O O . ASN A 1 113 ? 23.292 2.972 -37.203 1.00 95.19 113 ASN A O 1
ATOM 919 N N . THR A 1 114 ? 23.072 3.397 -35.010 1.00 94.62 114 THR A N 1
ATOM 920 C CA . THR A 1 114 ? 24.165 4.374 -34.956 1.00 94.62 114 THR A CA 1
ATOM 921 C C . THR A 1 114 ? 25.514 3.714 -35.253 1.00 94.62 114 THR A C 1
ATOM 923 O O . THR A 1 114 ? 26.282 4.232 -36.064 1.00 94.62 114 THR A O 1
ATOM 926 N N . PHE A 1 115 ? 25.811 2.558 -34.650 1.00 91.69 115 PHE A N 1
ATOM 927 C CA . PHE A 1 115 ? 27.055 1.827 -34.911 1.00 91.69 115 PHE A CA 1
ATOM 928 C C . PHE A 1 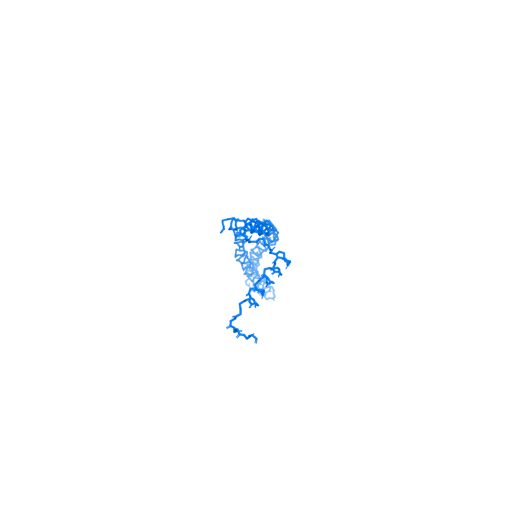115 ? 27.148 1.303 -36.345 1.00 91.69 115 PHE A C 1
ATOM 930 O O . PHE A 1 115 ? 28.212 1.397 -36.954 1.00 91.69 115 PHE A O 1
ATOM 937 N N . GLU A 1 116 ? 26.054 0.804 -36.918 1.00 90.25 116 GLU A N 1
ATOM 938 C CA . GLU A 1 116 ? 26.001 0.399 -38.326 1.00 90.25 116 GLU A CA 1
ATOM 939 C C . GLU A 1 116 ? 26.294 1.578 -39.259 1.00 90.25 116 GLU A C 1
ATOM 941 O O . GLU A 1 116 ? 27.104 1.449 -40.177 1.00 90.25 116 GLU A O 1
ATOM 946 N N . GLY A 1 117 ? 25.740 2.758 -38.968 1.00 88.62 117 GLY A N 1
ATOM 947 C CA . GLY A 1 117 ? 26.065 3.991 -39.686 1.00 88.62 117 GLY A CA 1
ATOM 948 C C . GLY A 1 117 ? 27.529 4.427 -39.541 1.00 88.62 117 GLY A C 1
ATOM 949 O O . GLY A 1 117 ? 28.068 5.085 -40.432 1.00 88.62 117 GLY A O 1
ATOM 950 N N . LEU A 1 118 ? 28.207 4.044 -38.456 1.00 89.19 118 LEU A N 1
ATOM 951 C CA . LEU A 1 118 ? 29.639 4.284 -38.280 1.00 89.19 118 LEU A CA 1
ATOM 952 C C . LEU A 1 118 ? 30.509 3.239 -38.987 1.00 89.19 118 LEU A C 1
ATOM 954 O O . LEU A 1 118 ? 31.621 3.588 -39.373 1.00 89.19 118 LEU A O 1
ATOM 958 N N . ARG A 1 119 ? 30.023 2.010 -39.236 1.00 84.50 119 ARG A N 1
ATOM 959 C CA . ARG A 1 119 ? 30.802 0.952 -39.921 1.00 84.50 119 ARG A CA 1
ATOM 960 C C . ARG A 1 119 ? 31.386 1.411 -41.253 1.00 84.50 119 ARG A C 1
ATOM 962 O O . ARG A 1 119 ? 32.505 1.035 -41.562 1.00 84.50 119 ARG A O 1
ATOM 969 N N . GLN A 1 120 ? 30.670 2.244 -42.007 1.00 81.56 120 GLN A N 1
ATOM 970 C CA . GLN A 1 120 ? 31.155 2.776 -43.290 1.00 81.56 120 GLN A CA 1
ATOM 971 C C . GLN A 1 120 ? 32.376 3.709 -43.165 1.00 81.56 120 GLN A C 1
ATOM 973 O O . GLN A 1 120 ? 33.045 3.969 -44.158 1.00 81.56 120 GLN A O 1
ATOM 978 N N . HIS A 1 121 ? 32.648 4.241 -41.969 1.00 85.62 121 HIS A N 1
ATOM 979 C CA . HIS A 1 121 ? 33.785 5.127 -41.701 1.00 85.62 121 HIS A CA 1
ATOM 980 C C . HIS A 1 121 ? 35.020 4.370 -41.206 1.00 85.62 121 HIS A C 1
ATOM 982 O O . HIS A 1 121 ? 36.110 4.940 -41.172 1.00 85.62 121 HIS A O 1
ATOM 988 N N . PHE A 1 122 ? 34.863 3.107 -40.806 1.00 80.62 122 PHE A N 1
ATOM 989 C CA . PHE A 1 122 ? 35.993 2.256 -40.469 1.00 80.62 122 PHE A CA 1
ATOM 990 C C . PHE A 1 122 ? 36.526 1.600 -41.745 1.00 80.62 122 PHE A C 1
ATOM 992 O O . PHE A 1 122 ? 35.732 1.245 -42.621 1.00 80.62 122 PHE A O 1
ATOM 999 N N . PRO A 1 123 ? 37.855 1.440 -41.881 1.00 76.25 123 PRO A N 1
ATOM 1000 C CA . PRO A 1 123 ? 38.401 0.645 -42.969 1.00 76.25 123 PRO A CA 1
ATOM 1001 C C . PRO A 1 123 ? 37.789 -0.758 -42.913 1.00 76.25 123 PRO A C 1
ATOM 1003 O O . PRO A 1 123 ? 37.564 -1.294 -41.823 1.00 76.25 123 PRO A O 1
ATOM 1006 N N . SER A 1 124 ? 37.508 -1.344 -44.080 1.00 70.94 124 SER A N 1
ATOM 1007 C CA . SER A 1 124 ? 37.193 -2.771 -44.179 1.00 70.94 124 SER A CA 1
ATOM 1008 C C . SER A 1 124 ? 38.236 -3.544 -43.380 1.00 70.94 124 SER A C 1
ATOM 1010 O O . SER A 1 124 ? 39.417 -3.210 -43.491 1.00 70.94 124 SER A O 1
ATOM 1012 N N . GLU A 1 125 ? 37.827 -4.534 -42.577 1.00 69.00 125 GLU A N 1
ATOM 1013 C CA . GLU A 1 125 ? 38.811 -5.422 -41.953 1.00 69.00 125 GLU A CA 1
ATOM 1014 C C . GLU A 1 125 ? 39.718 -5.942 -43.070 1.00 69.00 125 GLU A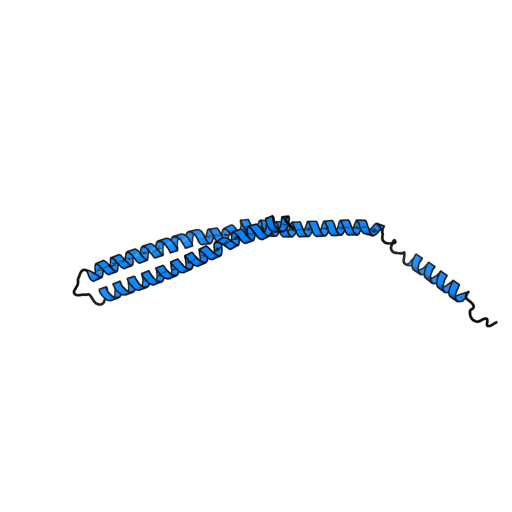 C 1
ATOM 1016 O O . GLU A 1 125 ? 39.204 -6.565 -44.010 1.00 69.00 125 GLU A O 1
ATOM 1021 N N . PRO A 1 126 ? 41.024 -5.616 -43.039 1.00 64.75 126 PRO A N 1
ATOM 1022 C CA . PRO A 1 126 ? 41.917 -6.079 -44.077 1.00 64.75 126 PRO A CA 1
ATOM 1023 C C . PRO A 1 126 ? 41.880 -7.599 -44.023 1.00 64.75 126 PRO A C 1
ATOM 1025 O O . PRO A 1 126 ? 41.993 -8.194 -42.946 1.00 64.75 126 PRO A O 1
ATOM 1028 N N . GLN A 1 127 ? 41.656 -8.239 -45.171 1.00 67.06 127 GLN A N 1
ATOM 1029 C CA . GLN A 1 127 ? 41.697 -9.697 -45.208 1.00 67.06 127 GLN A CA 1
ATOM 1030 C C . GLN A 1 127 ? 43.072 -10.128 -44.690 1.00 67.06 127 GLN A C 1
ATOM 1032 O O . GLN A 1 127 ? 44.068 -9.487 -45.022 1.00 67.06 127 GLN A O 1
ATOM 1037 N N . GLU A 1 128 ? 43.169 -11.207 -43.904 1.00 65.06 128 GLU A N 1
ATOM 1038 C CA . GLU A 1 128 ? 44.465 -11.678 -43.370 1.00 65.06 128 GLU A CA 1
ATOM 1039 C C . GLU A 1 128 ? 45.542 -11.782 -44.470 1.00 65.06 128 GLU A C 1
ATOM 1041 O O . GLU A 1 128 ? 46.721 -11.506 -44.247 1.00 65.06 128 GLU A O 1
ATOM 1046 N N . HIS A 1 129 ? 45.118 -12.100 -45.697 1.00 62.34 129 HIS A N 1
ATOM 1047 C CA . HIS A 1 129 ? 45.955 -12.130 -46.892 1.00 62.34 129 HIS A CA 1
ATOM 1048 C C . HIS A 1 129 ? 46.507 -10.761 -47.337 1.00 62.34 129 HIS A C 1
ATOM 1050 O O . HIS A 1 129 ? 47.623 -10.706 -47.851 1.00 62.34 129 HIS A O 1
ATOM 1056 N N . GLU A 1 130 ? 45.763 -9.668 -47.171 1.00 70.56 130 GLU A N 1
ATOM 1057 C CA . GLU A 1 130 ? 46.208 -8.305 -47.498 1.00 70.56 130 GLU A CA 1
ATOM 1058 C C . GLU A 1 130 ? 47.237 -7.809 -46.482 1.00 70.56 130 GLU A C 1
ATOM 1060 O O . GLU A 1 130 ? 48.301 -7.339 -46.883 1.00 70.56 130 GLU A O 1
ATOM 1065 N N . ILE A 1 131 ? 46.991 -8.039 -45.186 1.00 72.06 131 ILE A N 1
ATOM 1066 C CA . ILE A 1 131 ? 47.955 -7.733 -44.114 1.00 72.06 131 ILE A CA 1
ATOM 1067 C C . ILE A 1 131 ? 49.256 -8.510 -44.338 1.00 72.06 131 ILE A C 1
ATOM 1069 O O . ILE A 1 131 ? 50.350 -7.954 -44.219 1.00 72.06 131 ILE A O 1
ATOM 1073 N N . GLY A 1 132 ? 49.150 -9.796 -44.694 1.00 75.31 132 GLY A N 1
ATOM 1074 C CA . GLY A 1 132 ? 50.305 -10.643 -44.991 1.00 75.31 132 GLY A CA 1
ATOM 1075 C C . GLY A 1 132 ? 51.142 -10.108 -46.154 1.00 75.31 132 GLY A C 1
ATOM 1076 O O . GLY A 1 132 ? 52.362 -10.024 -46.037 1.00 75.31 132 GLY A O 1
ATOM 1077 N N . ARG A 1 133 ? 50.496 -9.671 -47.243 1.00 78.38 133 ARG A N 1
ATOM 1078 C CA . ARG A 1 133 ? 51.178 -9.086 -48.410 1.00 78.38 133 ARG A CA 1
ATOM 1079 C C . ARG A 1 133 ? 51.829 -7.741 -48.107 1.00 78.38 133 ARG A C 1
ATOM 1081 O O . ARG A 1 133 ? 52.957 -7.517 -48.538 1.00 78.38 133 ARG A O 1
ATOM 1088 N N . GLU A 1 134 ? 51.151 -6.857 -47.379 1.00 79.31 134 GLU A N 1
ATOM 1089 C CA . GLU A 1 134 ? 51.735 -5.574 -46.968 1.00 79.31 134 GLU A CA 1
ATOM 1090 C C . GLU A 1 134 ? 52.941 -5.786 -46.049 1.00 79.31 134 GLU A C 1
ATOM 1092 O O . GLU A 1 134 ? 53.997 -5.189 -46.259 1.00 79.31 134 GLU A O 1
ATOM 1097 N N . THR A 1 135 ? 52.823 -6.702 -45.085 1.00 82.25 135 THR A N 1
ATOM 1098 C CA . THR A 1 135 ? 53.918 -7.055 -44.172 1.00 82.25 135 THR A CA 1
ATOM 1099 C C . THR A 1 135 ? 55.102 -7.648 -44.935 1.00 82.25 135 THR A C 1
ATOM 1101 O O . THR A 1 135 ? 56.244 -7.259 -44.699 1.00 82.25 135 THR A O 1
ATOM 1104 N N . GLU A 1 136 ? 54.856 -8.553 -45.884 1.00 83.31 136 GLU A N 1
ATOM 1105 C CA . GLU A 1 136 ? 55.902 -9.154 -46.717 1.00 83.31 136 GLU A CA 1
ATOM 1106 C C . GLU A 1 136 ? 56.581 -8.120 -47.629 1.00 83.31 136 GLU A C 1
ATOM 1108 O O . GLU A 1 136 ? 57.803 -8.139 -47.778 1.00 83.31 136 GLU A O 1
ATOM 1113 N N . GLY A 1 137 ? 55.819 -7.163 -48.165 1.00 84.31 137 GLY A N 1
ATOM 1114 C CA . GLY A 1 137 ? 56.348 -6.033 -48.928 1.00 84.31 137 GLY A CA 1
ATOM 1115 C C . GLY A 1 137 ? 57.258 -5.129 -48.092 1.00 84.31 137 GLY A C 1
ATOM 1116 O O . GLY A 1 137 ? 58.353 -4.781 -48.536 1.00 84.31 137 GLY A O 1
ATOM 1117 N N . ILE A 1 138 ? 56.858 -4.807 -46.858 1.00 85.31 138 ILE A N 1
ATOM 1118 C CA . ILE A 1 138 ? 57.684 -4.035 -45.917 1.00 85.31 138 ILE A CA 1
ATOM 1119 C C . ILE A 1 138 ? 58.951 -4.820 -45.550 1.00 85.31 138 ILE A C 1
ATOM 1121 O O . ILE A 1 138 ? 60.049 -4.269 -45.590 1.00 85.31 138 ILE A O 1
ATOM 1125 N N . LEU A 1 139 ? 58.836 -6.119 -45.259 1.00 84.25 139 LEU A N 1
ATOM 1126 C CA . LEU A 1 139 ? 59.988 -6.980 -44.972 1.00 84.25 139 LEU A CA 1
ATOM 1127 C C . LEU A 1 139 ? 60.947 -7.078 -46.166 1.00 84.25 139 LEU A C 1
ATOM 1129 O O . LEU A 1 139 ? 62.162 -7.122 -45.973 1.00 84.25 139 LEU A O 1
ATOM 1133 N N . GLN A 1 140 ? 60.432 -7.080 -47.398 1.00 83.19 140 GLN A N 1
ATOM 1134 C CA . GLN A 1 140 ? 61.263 -7.034 -48.597 1.00 83.19 140 GLN A CA 1
ATOM 1135 C C . GLN A 1 140 ? 62.000 -5.699 -48.719 1.00 83.19 140 GLN A C 1
ATOM 1137 O O . GLN A 1 140 ? 63.210 -5.700 -48.916 1.00 83.19 140 GLN A O 1
ATOM 1142 N N . GLN A 1 141 ? 61.317 -4.574 -48.499 1.00 82.12 141 GLN A N 1
ATOM 1143 C CA . GLN A 1 141 ? 61.958 -3.257 -48.47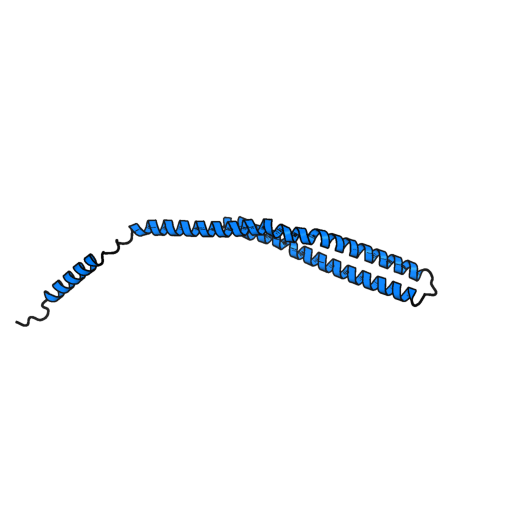8 1.00 82.12 141 GLN A CA 1
ATOM 1144 C C . GLN A 1 141 ? 63.041 -3.164 -47.395 1.00 82.12 141 GLN A C 1
ATOM 1146 O O . GLN A 1 141 ? 64.100 -2.597 -47.640 1.00 82.12 141 GLN A O 1
ATOM 1151 N N . MET A 1 142 ? 62.823 -3.762 -46.219 1.00 81.56 142 MET A N 1
ATOM 1152 C CA . MET A 1 142 ? 63.838 -3.839 -45.161 1.00 81.56 142 MET A CA 1
ATOM 1153 C C . MET A 1 142 ? 65.041 -4.705 -45.554 1.00 81.56 142 MET A C 1
ATOM 1155 O O . MET A 1 142 ? 66.159 -4.383 -45.163 1.00 81.56 142 MET A O 1
ATOM 1159 N N . ARG A 1 143 ? 64.835 -5.781 -46.328 1.00 79.94 143 ARG A N 1
ATOM 1160 C CA . ARG A 1 143 ? 65.926 -6.600 -46.888 1.00 79.94 143 ARG A CA 1
ATOM 1161 C C . ARG A 1 143 ? 66.711 -5.856 -47.969 1.00 79.94 143 ARG A C 1
ATOM 1163 O O . ARG A 1 143 ? 67.929 -5.987 -48.018 1.00 79.94 143 ARG A O 1
ATOM 1170 N N . ASP A 1 144 ? 66.027 -5.067 -48.794 1.00 78.12 144 ASP A N 1
ATOM 1171 C CA . ASP A 1 144 ? 66.640 -4.290 -49.878 1.00 78.12 144 ASP A CA 1
ATOM 1172 C C . ASP A 1 144 ? 67.350 -3.026 -49.355 1.00 78.12 144 ASP A C 1
ATOM 1174 O O . ASP A 1 144 ? 68.316 -2.548 -49.960 1.00 78.12 144 ASP A O 1
ATOM 1178 N N . LEU A 1 145 ? 66.926 -2.506 -48.194 1.00 72.06 145 LEU A N 1
ATOM 1179 C CA . LEU A 1 145 ? 67.625 -1.479 -47.419 1.00 72.06 145 LEU A CA 1
ATOM 1180 C C . LEU A 1 145 ? 68.925 -2.057 -46.845 1.00 72.06 145 LEU A C 1
ATOM 1182 O O . LEU A 1 145 ? 69.060 -2.376 -45.665 1.00 72.06 145 LEU A O 1
ATOM 1186 N N . THR A 1 146 ? 69.919 -2.155 -47.718 1.00 62.44 146 THR A N 1
ATOM 1187 C CA . THR A 1 146 ? 71.291 -2.539 -47.397 1.00 62.44 146 THR A CA 1
ATOM 1188 C C . THR A 1 146 ? 71.942 -1.411 -46.586 1.00 62.44 146 THR A C 1
ATOM 1190 O O . THR A 1 146 ? 72.690 -0.595 -47.115 1.00 62.44 146 THR A O 1
ATOM 1193 N N . ILE A 1 147 ? 71.624 -1.305 -45.291 1.00 58.94 147 ILE A N 1
ATOM 1194 C CA . ILE A 1 147 ? 72.191 -0.266 -44.407 1.00 58.94 147 ILE A CA 1
ATOM 1195 C C . ILE A 1 147 ? 73.634 -0.591 -43.989 1.00 58.94 147 ILE A C 1
ATOM 1197 O O . ILE A 1 147 ? 74.370 0.287 -43.548 1.00 58.94 147 ILE A O 1
ATOM 1201 N N . CYS A 1 148 ? 74.106 -1.815 -44.206 1.00 54.69 148 CYS A N 1
ATOM 1202 C CA . CYS A 1 148 ? 75.528 -2.131 -44.144 1.00 54.69 148 CYS A CA 1
ATOM 1203 C C . CYS A 1 148 ? 75.890 -2.936 -45.387 1.00 54.69 148 CYS A C 1
ATOM 1205 O O . CYS A 1 148 ? 75.617 -4.131 -45.451 1.00 54.69 148 CYS A O 1
ATOM 1207 N N . GLY A 1 149 ? 76.480 -2.269 -46.381 1.00 55.88 149 GLY A N 1
ATOM 1208 C CA . GLY A 1 149 ? 77.153 -2.944 -47.482 1.00 55.88 149 GLY A CA 1
ATOM 1209 C C . GLY A 1 149 ? 78.259 -3.837 -46.930 1.00 55.88 149 GLY A C 1
ATOM 1210 O O . GLY A 1 149 ? 79.345 -3.361 -46.613 1.00 55.88 149 GLY A O 1
ATOM 1211 N N . LEU A 1 150 ? 77.969 -5.125 -46.806 1.00 49.78 150 LEU A N 1
ATOM 1212 C CA . LEU A 1 150 ? 78.972 -6.173 -46.779 1.00 49.78 150 LEU A CA 1
ATOM 1213 C C . LEU A 1 150 ? 78.801 -6.943 -48.084 1.00 49.78 150 LEU A C 1
ATOM 1215 O O . LEU A 1 150 ? 77.831 -7.677 -48.265 1.00 49.78 150 LEU A O 1
ATOM 1219 N N . ALA A 1 151 ? 79.714 -6.633 -49.005 1.00 43.53 151 ALA A N 1
ATOM 1220 C CA . ALA A 1 151 ? 80.052 -7.475 -50.142 1.00 43.53 151 ALA A CA 1
ATOM 1221 C C . ALA A 1 151 ? 80.593 -8.830 -49.665 1.00 43.53 151 ALA A C 1
ATOM 1223 O O . ALA A 1 151 ? 81.186 -8.866 -48.560 1.00 43.53 151 ALA A O 1
#

Foldseek 3Di:
DVLLCVQAVVLVVVLVVVVVVLVVLVVQLVVLVVQLVVLVVLLVVCVVPPDPPPVSNVVSVVSNVVSVVSNVVSVVVSVVVVVVSVVCCCVRPVRNVVSVVVVVVVVVVVVVVVVVVCVVVDPDPQDPVNVVVVVVVVVVVVVVPCVDDDD

Radius of gyration: 40.19 Å; Cα contacts (8 Å, |Δi|>4): 62; chains: 1; bounding box: 106×25×96 Å

Secondary structure (DSSP, 8-state):
-HHHIIIIIHHHHHHHTHHHHHHHHHHHHHHHHHHHHHHHHHHHHHHHS--SSTTHHHHHHHHHHHHHHHHHHHHHHHHHHHHHHHHHHHHHHHHHHHHHHHHHHHHHHHHHHHHHHHHTTSPPPPPHHHHHHHHHHHHHHHHH--SS---

pLDDT: mean 91.36, std 11.29, range [43.53, 98.69]

Solvent-accessible surface area (backbone atoms only — not comparable to full-atom values): 8276 Å² total; per-residue (Å²): 115,71,63,57,40,64,47,35,52,49,41,50,50,58,61,53,63,51,52,63,57,50,52,52,50,52,52,51,35,54,52,33,45,52,54,20,54,53,29,47,52,53,35,51,50,36,69,79,51,69,60,90,59,74,63,56,54,62,49,35,48,51,53,22,50,54,30,41,55,57,22,50,50,46,48,52,50,49,68,61,47,52,60,54,57,60,57,46,46,53,80,38,46,52,59,20,53,50,48,51,54,51,50,54,50,50,51,54,50,53,51,48,55,51,50,58,67,46,51,80,76,48,77,74,82,71,51,72,67,53,54,49,50,53,52,51,52,51,53,47,52,57,66,68,54,65,85,68,87,74,131